Protein AF-A0A0B2UQG7-F1 (afdb_monomer_lite)

Structure (mmCIF, N/CA/C/O backbone):
data_AF-A0A0B2UQG7-F1
#
_entry.id   AF-A0A0B2UQG7-F1
#
loop_
_atom_site.group_PDB
_atom_site.id
_atom_site.type_symbol
_atom_site.label_atom_id
_atom_site.label_alt_id
_atom_site.label_comp_id
_atom_site.label_asym_id
_atom_site.label_entity_id
_atom_site.label_seq_id
_atom_site.pdbx_PDB_ins_code
_atom_site.Cartn_x
_atom_site.Cartn_y
_atom_site.Cartn_z
_atom_site.occupancy
_atom_site.B_iso_or_equiv
_atom_site.auth_seq_id
_atom_site.auth_comp_id
_atom_site.auth_asym_id
_atom_site.auth_atom_id
_atom_site.pdbx_PDB_model_num
ATOM 1 N N . MET A 1 1 ? -17.344 31.352 -11.990 1.00 41.94 1 MET A N 1
ATOM 2 C CA . MET A 1 1 ? -16.560 30.324 -12.705 1.00 41.94 1 MET A CA 1
ATOM 3 C C . MET A 1 1 ? -16.904 28.971 -12.105 1.00 41.94 1 MET A C 1
ATOM 5 O O . MET A 1 1 ? -16.376 28.617 -11.060 1.00 41.94 1 MET A O 1
ATOM 9 N N . ARG A 1 2 ? -17.919 28.301 -12.661 1.00 46.78 2 ARG A N 1
ATOM 10 C CA . ARG A 1 2 ? -18.437 27.028 -12.150 1.00 46.78 2 ARG A CA 1
ATOM 11 C C . ARG A 1 2 ? -17.899 25.891 -13.013 1.00 46.78 2 ARG A C 1
ATOM 13 O O . ARG A 1 2 ? -18.114 25.907 -14.210 1.00 46.78 2 ARG A O 1
ATOM 20 N N . SER A 1 3 ? -17.274 24.933 -12.335 1.00 51.06 3 SER A N 1
ATOM 21 C CA . SER A 1 3 ? -17.466 23.495 -12.530 1.00 51.06 3 SER A CA 1
ATOM 22 C C . SER A 1 3 ? -17.338 22.937 -13.951 1.00 51.06 3 SER A C 1
ATOM 24 O O . SER A 1 3 ? -18.332 22.558 -14.545 1.00 51.06 3 SER A O 1
ATOM 26 N N . ASP A 1 4 ? -16.099 22.717 -14.389 1.00 51.78 4 ASP A N 1
ATOM 27 C CA . ASP A 1 4 ? -15.770 21.671 -15.368 1.00 51.78 4 ASP A CA 1
ATOM 28 C C . ASP A 1 4 ? -14.674 20.764 -14.792 1.00 51.78 4 ASP A C 1
ATOM 30 O O . ASP A 1 4 ? -13.592 20.583 -15.349 1.00 51.78 4 ASP A O 1
ATOM 34 N N . ARG A 1 5 ? -14.913 20.209 -13.595 1.00 58.69 5 ARG A N 1
ATOM 35 C CA . ARG A 1 5 ? -14.012 19.196 -13.035 1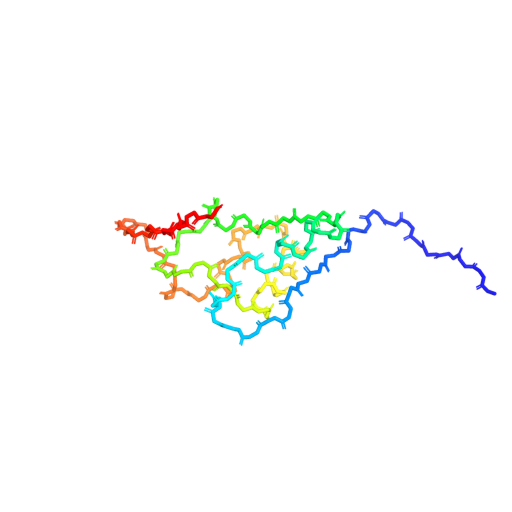.00 58.69 5 ARG A CA 1
ATOM 36 C C . ARG A 1 5 ? -14.399 17.845 -13.615 1.00 58.69 5 ARG A C 1
ATOM 38 O O . ARG A 1 5 ? -15.252 17.146 -13.079 1.00 58.69 5 ARG A O 1
ATOM 45 N N . LEU A 1 6 ? -13.775 17.546 -14.749 1.00 50.66 6 LEU A N 1
ATOM 46 C CA . LEU A 1 6 ? -13.571 16.234 -15.352 1.00 50.66 6 LEU A CA 1
ATOM 47 C C . LEU A 1 6 ? -13.916 15.074 -14.397 1.00 50.66 6 LEU A C 1
ATOM 49 O O . LEU A 1 6 ? -13.091 14.666 -13.576 1.00 50.66 6 LEU A O 1
ATOM 53 N N . LYS A 1 7 ? -15.133 14.532 -14.526 1.00 53.25 7 LYS A N 1
ATOM 54 C CA . LYS A 1 7 ? -15.535 13.248 -13.935 1.00 53.25 7 LYS A CA 1
ATOM 55 C C . LYS A 1 7 ? -14.827 12.116 -14.686 1.00 53.25 7 LYS A C 1
ATOM 57 O O . LYS A 1 7 ? -15.444 11.352 -15.416 1.00 53.25 7 LYS A O 1
ATOM 62 N N . ARG A 1 8 ? -13.506 12.027 -14.537 1.00 58.62 8 ARG A N 1
ATOM 63 C CA . ARG A 1 8 ? -12.831 10.730 -14.620 1.00 58.62 8 ARG A CA 1
ATOM 64 C C . ARG A 1 8 ? -13.177 10.003 -13.325 1.00 58.62 8 ARG A C 1
ATOM 66 O O . ARG A 1 8 ? -13.250 10.656 -12.287 1.00 58.62 8 ARG A O 1
ATOM 73 N N . ASN A 1 9 ? -13.420 8.699 -13.386 1.00 61.56 9 ASN A N 1
ATOM 74 C CA . ASN A 1 9 ? -13.668 7.846 -12.221 1.00 61.56 9 ASN A CA 1
ATOM 75 C C . ASN A 1 9 ? -12.403 7.796 -11.344 1.00 61.56 9 ASN A C 1
ATOM 77 O O . ASN A 1 9 ? -11.636 6.841 -11.382 1.00 61.56 9 ASN A O 1
ATOM 81 N N . ALA A 1 10 ? -12.117 8.897 -10.655 1.00 73.88 10 ALA A N 1
ATOM 82 C CA . ALA A 1 10 ? -10.911 9.109 -9.885 1.00 73.88 10 ALA A CA 1
ATOM 83 C C . ALA A 1 10 ? -11.185 8.650 -8.459 1.00 73.88 10 ALA A C 1
ATOM 85 O O . ALA A 1 10 ? -11.879 9.325 -7.699 1.00 73.88 10 ALA A O 1
ATOM 86 N N . ASN A 1 11 ? -10.631 7.496 -8.108 1.00 81.75 11 ASN A N 1
ATOM 87 C CA . ASN A 1 11 ? -10.559 7.087 -6.717 1.00 81.75 11 ASN A CA 1
ATOM 88 C C . ASN A 1 11 ? -9.542 7.989 -6.007 1.00 81.75 11 ASN A C 1
ATOM 90 O O . ASN A 1 11 ? -8.411 8.154 -6.467 1.00 81.75 11 ASN A O 1
ATOM 94 N N . LEU A 1 12 ? -9.965 8.600 -4.902 1.00 89.94 12 LEU A N 1
ATOM 95 C CA . LEU A 1 12 ? -9.097 9.364 -4.013 1.00 89.94 12 LEU A CA 1
ATOM 96 C C . LEU A 1 12 ? -8.554 8.406 -2.955 1.00 89.94 12 LEU A C 1
ATOM 98 O O . LEU A 1 12 ? -9.317 7.885 -2.145 1.00 89.94 12 LEU A O 1
ATOM 102 N N . TYR A 1 13 ? -7.246 8.171 -2.978 1.00 92.25 13 TYR A N 1
ATOM 103 C CA . TYR A 1 13 ? -6.577 7.318 -2.002 1.00 92.25 13 TYR A CA 1
ATOM 104 C C . TYR A 1 13 ? -5.995 8.161 -0.866 1.00 92.25 13 TYR A C 1
ATOM 106 O O . TYR A 1 13 ? -5.433 9.231 -1.098 1.00 92.25 13 TYR A O 1
ATOM 114 N N . VAL A 1 14 ? -6.116 7.659 0.362 1.00 94.62 14 VAL A N 1
ATOM 115 C CA . VAL A 1 14 ? -5.545 8.263 1.572 1.00 94.62 14 VAL A CA 1
ATOM 116 C C . VAL A 1 14 ? -4.484 7.315 2.126 1.00 94.62 14 VAL A C 1
ATOM 118 O O . VAL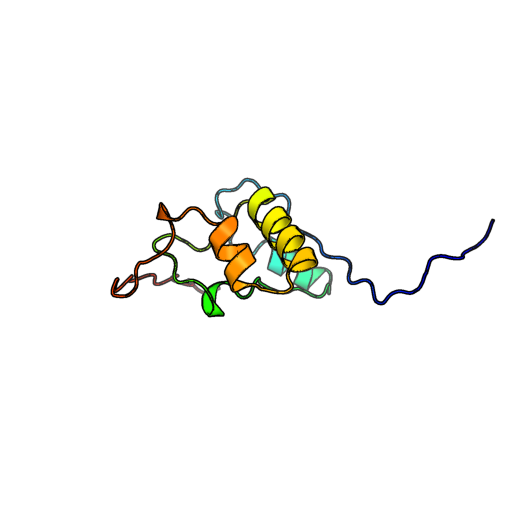 A 1 14 ? -4.733 6.118 2.252 1.00 94.62 14 VAL A O 1
ATOM 121 N N . ILE A 1 15 ? -3.308 7.845 2.471 1.00 94.94 15 ILE A N 1
ATOM 122 C CA . ILE A 1 15 ? -2.230 7.102 3.138 1.00 94.94 15 ILE A CA 1
ATOM 123 C C . ILE A 1 15 ? -2.099 7.648 4.562 1.00 94.94 15 ILE A C 1
ATOM 125 O O . ILE A 1 15 ? -1.985 8.858 4.754 1.00 94.94 15 ILE A O 1
ATOM 129 N N . GLY A 1 16 ? -2.120 6.767 5.564 1.00 93.25 16 GLY A N 1
ATOM 130 C CA . GLY A 1 16 ? -1.940 7.159 6.963 1.00 93.25 16 GLY A CA 1
ATOM 131 C C . GLY A 1 16 ? -0.535 7.710 7.217 1.00 93.25 16 GLY A C 1
ATOM 132 O O . GLY A 1 16 ? 0.449 6.995 7.050 1.00 93.25 16 GLY A O 1
ATOM 133 N N . GLY A 1 17 ? -0.438 8.973 7.633 1.00 92.25 17 GLY A N 1
ATOM 134 C CA . GLY A 1 17 ? 0.824 9.674 7.892 1.00 92.25 17 GLY A CA 1
ATOM 135 C C . GLY A 1 17 ? 1.426 9.396 9.274 1.00 92.25 17 GLY A C 1
ATOM 136 O O . GLY A 1 17 ? 1.651 10.337 10.028 1.00 92.25 17 GLY A O 1
ATOM 137 N N . LEU A 1 18 ? 1.644 8.126 9.630 1.00 90.88 18 LEU A N 1
ATOM 138 C CA . LEU A 1 18 ? 2.143 7.716 10.951 1.00 90.88 18 LEU A CA 1
ATOM 139 C C . LEU A 1 18 ? 3.617 7.275 10.903 1.00 90.88 18 LEU A C 1
ATOM 141 O O . LEU A 1 18 ? 4.030 6.545 10.003 1.00 90.88 18 LEU A O 1
ATOM 145 N N . LEU A 1 19 ? 4.400 7.689 11.905 1.00 86.69 19 LEU A N 1
ATOM 146 C CA . LEU A 1 19 ? 5.787 7.258 12.136 1.00 86.69 19 LEU A CA 1
ATOM 147 C C . LEU A 1 19 ? 5.897 6.566 13.499 1.00 86.69 19 LEU A C 1
ATOM 149 O O . LEU A 1 19 ? 6.484 7.089 14.439 1.00 86.69 19 LEU A O 1
ATOM 153 N N . ASP A 1 20 ? 5.283 5.395 13.616 1.00 89.00 20 ASP A N 1
ATOM 154 C CA . ASP A 1 20 ? 5.063 4.710 14.894 1.00 89.00 20 ASP A CA 1
ATOM 155 C C . ASP A 1 20 ? 5.753 3.336 14.979 1.00 89.00 20 ASP A C 1
ATOM 157 O O . ASP A 1 20 ? 5.544 2.599 15.942 1.00 89.00 20 ASP A O 1
ATOM 161 N N . HIS A 1 21 ? 6.525 2.956 13.953 1.00 87.00 21 HIS A N 1
ATOM 162 C CA . HIS A 1 21 ? 7.065 1.602 13.773 1.00 87.00 21 HIS A CA 1
ATOM 163 C C . HIS A 1 21 ? 5.993 0.491 13.854 1.00 87.00 21 HIS A C 1
ATOM 165 O O . HIS A 1 21 ? 6.309 -0.649 14.210 1.00 87.00 21 HIS A O 1
ATOM 171 N N . ASN A 1 22 ? 4.742 0.805 13.489 1.00 86.88 22 ASN A N 1
ATOM 172 C CA . ASN A 1 22 ? 3.571 -0.067 13.608 1.00 86.88 22 ASN A CA 1
ATOM 173 C C . ASN A 1 22 ? 3.305 -0.539 15.053 1.00 86.88 22 ASN A C 1
ATOM 175 O O . ASN A 1 22 ? 2.995 -1.711 15.291 1.00 86.88 22 ASN A O 1
ATOM 179 N N . SER A 1 23 ? 3.477 0.358 16.027 1.00 89.88 23 SER A N 1
ATOM 180 C CA . SER A 1 23 ? 3.113 0.124 17.431 1.00 89.88 23 SER A CA 1
ATOM 181 C C . SER A 1 23 ? 1.606 0.261 17.664 1.00 89.88 23 SER A C 1
ATOM 183 O O . SER A 1 23 ? 1.058 -0.449 18.506 1.00 89.88 23 SER A O 1
ATOM 185 N N . LEU A 1 24 ? 0.918 1.091 16.873 1.00 90.12 24 LEU A N 1
ATOM 186 C CA . LEU A 1 24 ? -0.531 1.295 16.917 1.00 90.12 24 LEU A CA 1
ATOM 187 C C . LEU A 1 24 ? -1.221 0.431 15.853 1.00 90.12 24 LEU A C 1
ATOM 189 O O . LEU A 1 24 ? -1.736 0.924 14.846 1.00 90.12 24 LEU A O 1
ATOM 193 N N . LYS A 1 25 ? -1.207 -0.892 16.065 1.00 90.44 25 LYS A N 1
ATOM 194 C CA . LYS A 1 25 ? -1.820 -1.857 15.140 1.00 90.44 25 LYS A CA 1
ATOM 195 C C . LYS A 1 25 ? -3.291 -1.507 14.896 1.00 90.44 25 LYS A C 1
ATOM 197 O O . LYS A 1 25 ? -4.044 -1.326 15.842 1.00 90.44 25 LYS A O 1
ATOM 202 N N . GLY A 1 26 ? -3.696 -1.450 13.629 1.00 92.94 26 GLY A N 1
ATOM 203 C CA . GLY A 1 26 ? -5.099 -1.259 13.251 1.00 92.94 26 GLY A CA 1
ATOM 204 C C . GLY A 1 26 ? -5.614 0.182 13.304 1.00 92.94 26 GLY A C 1
ATOM 205 O O . GLY A 1 26 ? -6.669 0.432 12.739 1.00 92.94 26 GLY A O 1
ATOM 206 N N . LEU A 1 27 ? -4.864 1.158 13.837 1.00 95.06 27 LEU A N 1
ATOM 207 C CA . LEU A 1 27 ? -5.378 2.521 14.051 1.00 95.06 27 LEU A CA 1
ATOM 208 C C . LEU A 1 27 ? -6.009 3.155 12.797 1.00 95.06 27 LEU A C 1
ATOM 210 O O . LEU A 1 27 ? -7.114 3.688 12.855 1.00 95.06 27 LEU A O 1
ATOM 214 N N . CYS A 1 28 ? -5.333 3.089 11.646 1.00 94.94 28 CYS A N 1
ATOM 215 C CA . CYS A 1 28 ? -5.874 3.639 10.398 1.00 94.94 28 CYS A CA 1
ATOM 216 C C . CYS A 1 28 ? -7.141 2.905 9.929 1.00 94.94 28 CYS A C 1
ATOM 218 O O . CYS A 1 28 ? -8.039 3.536 9.373 1.00 94.94 28 CYS A O 1
ATOM 220 N N . LEU A 1 29 ? -7.210 1.588 10.145 1.00 96.69 29 LEU A N 1
ATOM 221 C CA . LEU A 1 29 ? -8.376 0.772 9.809 1.00 96.69 29 LEU A CA 1
ATOM 222 C C . LEU A 1 29 ? -9.561 1.124 10.714 1.00 96.69 29 LEU A C 1
ATOM 224 O O . LEU A 1 29 ? -10.674 1.298 10.219 1.00 96.69 29 LEU A O 1
ATOM 228 N N . ASP A 1 30 ? -9.313 1.295 12.011 1.00 97.56 30 ASP A N 1
ATOM 229 C CA . ASP A 1 30 ? -10.331 1.666 12.993 1.00 97.56 30 ASP A CA 1
ATOM 230 C C . ASP A 1 30 ? -10.906 3.050 12.691 1.00 97.56 30 ASP A C 1
ATOM 232 O O . ASP A 1 30 ? -12.124 3.232 12.673 1.00 97.56 30 ASP A O 1
ATOM 236 N N . VAL A 1 31 ? -10.040 4.020 12.371 1.00 96.75 31 VAL A N 1
ATOM 237 C CA . VAL A 1 31 ? -10.460 5.363 11.948 1.00 96.75 31 VAL A CA 1
ATOM 238 C C . VAL A 1 31 ? -11.289 5.290 10.664 1.00 96.75 31 VAL A C 1
ATOM 240 O O . VAL A 1 31 ? -12.386 5.839 10.626 1.00 96.75 31 VAL A O 1
ATOM 243 N N . ALA A 1 32 ? -10.831 4.575 9.630 1.00 97.12 32 ALA A N 1
ATOM 244 C CA . ALA A 1 32 ? -11.588 4.442 8.382 1.00 97.12 32 ALA A CA 1
ATOM 245 C C . ALA A 1 32 ? -12.954 3.767 8.598 1.00 97.12 32 ALA A C 1
ATOM 247 O O . ALA A 1 32 ? -13.955 4.203 8.031 1.00 97.12 32 ALA A O 1
ATOM 248 N N . THR A 1 33 ? -13.012 2.747 9.457 1.00 97.69 33 THR A N 1
ATOM 249 C CA . THR A 1 33 ? -14.251 2.040 9.813 1.00 97.69 33 THR A CA 1
ATOM 250 C C . THR A 1 33 ? -15.218 2.958 10.553 1.00 97.69 33 THR A C 1
ATOM 252 O O . THR A 1 33 ? -16.393 3.042 10.188 1.00 97.69 33 THR A O 1
ATOM 255 N N . LYS A 1 34 ? -14.724 3.697 11.553 1.00 98.06 34 LYS A N 1
ATOM 256 C CA . LYS A 1 34 ? -15.507 4.669 12.324 1.00 98.06 34 LYS A CA 1
ATOM 257 C C . LYS A 1 34 ? -16.094 5.763 11.431 1.00 98.06 34 LYS A C 1
ATOM 259 O O . LYS A 1 34 ? -17.273 6.083 11.559 1.00 98.06 34 LYS A O 1
ATOM 264 N N . GLU A 1 35 ? -15.296 6.281 10.502 1.00 97.19 35 GLU A N 1
ATOM 265 C CA . GLU A 1 35 ? -15.705 7.325 9.554 1.00 97.19 35 GLU A CA 1
ATOM 266 C C . GLU A 1 35 ? -16.464 6.769 8.332 1.00 97.19 35 GLU A C 1
ATOM 268 O O . GLU A 1 35 ? -16.870 7.529 7.454 1.00 97.19 35 GLU A O 1
ATOM 273 N N . ARG A 1 36 ? -16.687 5.446 8.264 1.00 97.12 36 ARG A N 1
ATOM 274 C CA . ARG A 1 36 ? -17.365 4.748 7.153 1.00 97.12 36 ARG A CA 1
ATOM 275 C C . ARG A 1 36 ? -16.736 5.037 5.785 1.00 97.12 36 ARG A C 1
ATOM 277 O O . ARG A 1 36 ? -17.427 5.122 4.770 1.00 97.12 36 ARG A O 1
ATOM 284 N N . VAL A 1 37 ? -15.414 5.170 5.761 1.00 95.50 37 VAL A N 1
ATOM 285 C CA . VAL A 1 37 ? -14.620 5.356 4.548 1.00 95.50 37 VAL A CA 1
ATOM 286 C C . VAL A 1 37 ? -14.167 3.989 4.033 1.00 95.50 37 VAL A C 1
ATOM 288 O O . VAL A 1 37 ? -13.717 3.128 4.795 1.00 95.50 37 VAL A O 1
ATOM 291 N N . ALA A 1 38 ? -14.287 3.782 2.720 1.00 95.81 38 ALA A N 1
ATOM 292 C CA . ALA A 1 38 ? -13.783 2.577 2.074 1.00 95.81 38 ALA A CA 1
ATOM 293 C C . ALA A 1 38 ? -12.269 2.447 2.295 1.00 95.81 38 ALA A C 1
ATOM 295 O O . ALA A 1 38 ? -11.518 3.411 2.148 1.00 95.81 38 ALA A O 1
ATOM 296 N N . HIS A 1 39 ? -11.825 1.244 2.634 1.00 95.31 39 HIS A N 1
ATOM 297 C CA . HIS A 1 39 ? -10.436 0.948 2.951 1.00 95.31 39 HIS A CA 1
ATOM 298 C C . HIS A 1 39 ? -10.005 -0.336 2.245 1.00 95.31 39 HIS A C 1
ATOM 300 O O . HIS A 1 39 ? -10.818 -1.209 1.946 1.00 95.31 39 HIS A O 1
ATOM 306 N N . ALA A 1 40 ? -8.711 -0.441 1.966 1.00 94.81 40 ALA A N 1
ATOM 307 C CA . ALA A 1 40 ? -8.105 -1.601 1.333 1.00 94.81 40 ALA A CA 1
ATOM 308 C C . ALA A 1 40 ? -6.650 -1.738 1.791 1.00 94.81 40 ALA A C 1
ATOM 310 O O . ALA A 1 40 ? -6.047 -0.786 2.293 1.00 94.81 40 ALA A O 1
ATOM 311 N N . ARG A 1 41 ? -6.079 -2.926 1.589 1.00 94.38 41 ARG A N 1
ATOM 312 C CA . ARG A 1 41 ? -4.656 -3.207 1.792 1.00 94.38 41 ARG A CA 1
ATOM 313 C C . ARG A 1 41 ? -3.999 -3.453 0.437 1.00 94.38 41 ARG A C 1
ATOM 315 O O . ARG A 1 41 ? -4.632 -4.012 -0.453 1.00 94.38 41 ARG A O 1
ATOM 322 N N . LEU A 1 42 ? -2.729 -3.073 0.298 1.00 95.38 42 LEU A N 1
ATOM 323 C CA . LEU A 1 42 ? -1.930 -3.466 -0.864 1.00 95.38 42 LEU A CA 1
ATOM 324 C C . LEU A 1 42 ? -1.858 -5.002 -0.961 1.00 95.38 42 LEU A C 1
ATOM 326 O O . LEU A 1 42 ? -1.684 -5.655 0.075 1.00 95.38 42 LEU A O 1
ATOM 330 N N . PRO A 1 43 ? -1.933 -5.586 -2.169 1.00 95.25 43 PRO A N 1
ATOM 331 C CA . PRO A 1 43 ? -1.945 -7.036 -2.365 1.00 95.25 43 PRO A CA 1
ATOM 332 C C . PRO A 1 43 ? -0.542 -7.657 -2.241 1.00 95.25 43 PRO A C 1
ATOM 334 O O . 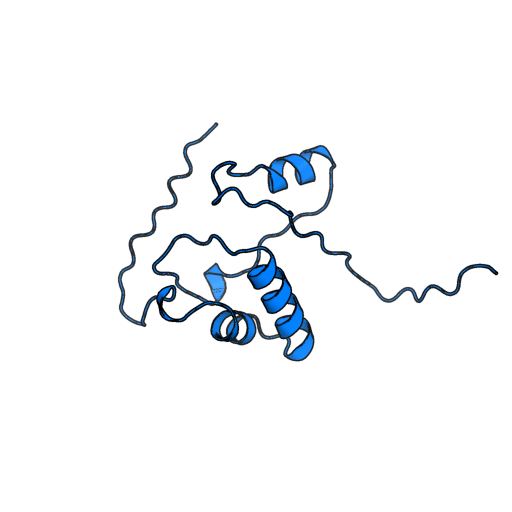PRO A 1 43 ? -0.161 -8.509 -3.022 1.00 95.25 43 PRO A O 1
ATOM 337 N N . ILE A 1 44 ? 0.273 -7.220 -1.277 1.00 92.81 44 ILE A N 1
ATOM 338 C CA . ILE A 1 44 ? 1.691 -7.612 -1.147 1.00 92.81 44 ILE A CA 1
ATOM 339 C C . ILE A 1 44 ? 1.850 -9.138 -1.087 1.00 92.81 44 ILE A C 1
ATOM 341 O O . ILE A 1 44 ? 2.744 -9.692 -1.719 1.00 92.81 44 ILE A O 1
ATOM 345 N N . ASP A 1 45 ? 0.954 -9.799 -0.354 1.00 90.44 45 ASP A N 1
ATOM 346 C CA . ASP A 1 45 ? 0.984 -11.243 -0.099 1.00 90.44 45 ASP A CA 1
ATOM 347 C C . ASP A 1 45 ? 0.816 -12.081 -1.367 1.00 90.44 45 ASP A C 1
ATOM 349 O O . ASP A 1 45 ? 1.302 -13.209 -1.415 1.00 90.44 45 ASP A O 1
ATOM 353 N N . ASP A 1 46 ? 0.174 -11.512 -2.386 1.00 92.81 46 ASP A N 1
ATOM 354 C CA . ASP A 1 46 ? -0.127 -12.200 -3.637 1.00 92.81 46 ASP A CA 1
ATOM 355 C C . ASP A 1 46 ? 1.077 -12.206 -4.595 1.00 92.81 46 ASP A C 1
ATOM 357 O O . ASP A 1 46 ? 1.131 -13.023 -5.512 1.00 92.81 46 ASP A O 1
ATOM 361 N N . TYR A 1 47 ? 2.054 -11.314 -4.389 1.00 92.50 47 TYR A N 1
ATOM 362 C CA . TYR A 1 47 ? 3.172 -11.113 -5.322 1.00 92.50 47 TYR A CA 1
ATOM 363 C C . TYR A 1 47 ? 4.549 -11.277 -4.684 1.00 92.50 47 TYR A C 1
ATOM 365 O O . TYR A 1 47 ? 5.506 -11.594 -5.387 1.00 92.50 47 TYR A O 1
ATOM 373 N N . VAL A 1 48 ? 4.680 -11.037 -3.375 1.00 88.12 48 VAL A N 1
ATOM 374 C CA . VAL A 1 48 ? 5.981 -10.953 -2.713 1.00 88.12 48 VAL A CA 1
ATOM 375 C C . VAL A 1 48 ? 5.968 -11.644 -1.357 1.00 88.12 48 VAL A C 1
ATOM 377 O O . VAL A 1 48 ? 5.225 -11.289 -0.441 1.00 88.12 48 VAL A O 1
ATOM 380 N N . ARG A 1 49 ? 6.902 -12.582 -1.176 1.00 89.56 49 ARG A N 1
ATOM 381 C CA . ARG A 1 49 ? 7.184 -13.172 0.132 1.00 89.56 49 ARG A CA 1
ATOM 382 C C . ARG A 1 49 ? 8.226 -12.326 0.858 1.00 89.56 49 ARG A C 1
ATOM 384 O O . ARG A 1 49 ? 9.344 -12.163 0.382 1.00 89.56 49 ARG A O 1
ATOM 391 N N . MET A 1 50 ? 7.875 -11.784 2.021 1.00 87.56 50 MET A N 1
ATOM 392 C CA . MET A 1 50 ? 8.807 -11.007 2.844 1.00 87.56 50 MET A CA 1
ATOM 393 C C . MET A 1 50 ? 9.482 -11.874 3.916 1.00 87.56 50 MET A C 1
ATOM 395 O O . MET A 1 50 ? 8.826 -12.694 4.553 1.00 87.56 50 MET A O 1
ATOM 399 N N . ARG A 1 51 ? 10.773 -11.626 4.171 1.00 86.44 51 ARG A N 1
ATOM 400 C CA . ARG A 1 51 ? 11.524 -12.128 5.344 1.00 86.44 51 ARG A CA 1
ATOM 401 C C . ARG A 1 51 ? 11.183 -11.378 6.624 1.00 86.44 51 ARG A C 1
ATOM 403 O O . ARG A 1 51 ? 11.295 -11.897 7.726 1.00 86.44 51 ARG A O 1
ATOM 410 N N . THR A 1 52 ? 10.833 -10.106 6.470 1.00 85.50 52 THR A N 1
ATOM 411 C CA . THR A 1 52 ? 10.543 -9.191 7.579 1.00 85.50 52 THR A CA 1
ATOM 412 C C . THR A 1 52 ? 9.048 -8.926 7.691 1.00 85.50 52 THR A C 1
ATOM 414 O O . THR A 1 52 ? 8.286 -9.239 6.779 1.00 85.50 52 THR A O 1
ATOM 417 N N . ARG A 1 53 ? 8.634 -8.254 8.771 1.00 86.12 53 ARG A N 1
ATOM 418 C CA . ARG A 1 53 ? 7.262 -7.748 8.917 1.00 86.12 53 ARG A CA 1
ATOM 419 C C . ARG A 1 53 ? 6.845 -6.930 7.692 1.00 86.12 53 ARG A C 1
ATOM 421 O O . ARG A 1 53 ? 7.650 -6.176 7.135 1.00 86.12 53 ARG A O 1
ATOM 428 N N . LYS A 1 54 ? 5.562 -7.006 7.346 1.00 87.31 54 LYS A N 1
ATOM 429 C CA . LYS A 1 54 ? 4.942 -6.342 6.187 1.00 87.31 54 LYS A CA 1
ATOM 430 C C . LYS A 1 54 ? 4.585 -4.877 6.461 1.00 87.31 54 LYS A C 1
ATOM 432 O O . LYS A 1 54 ? 3.540 -4.386 6.057 1.00 87.31 54 LYS A O 1
ATOM 437 N N . VAL A 1 55 ? 5.461 -4.178 7.179 1.00 88.56 55 VAL A N 1
ATOM 438 C CA . VAL A 1 55 ? 5.305 -2.753 7.488 1.00 88.56 55 VAL A CA 1
ATOM 439 C C . VAL A 1 55 ? 6.070 -1.955 6.439 1.00 88.56 55 VAL A C 1
ATOM 441 O O . VAL A 1 55 ? 7.287 -2.107 6.308 1.00 88.56 55 VAL A O 1
ATOM 444 N N . LEU A 1 56 ? 5.362 -1.143 5.663 1.00 92.69 56 LEU A N 1
ATOM 445 C CA . LEU A 1 56 ? 5.946 -0.229 4.683 1.00 92.69 56 LEU A CA 1
ATOM 446 C C . LEU A 1 56 ? 5.918 1.198 5.227 1.00 92.69 56 LEU A C 1
ATOM 448 O O . LEU A 1 56 ? 5.010 1.562 5.972 1.00 92.69 56 LEU A O 1
ATOM 452 N N . THR A 1 57 ? 6.910 2.006 4.863 1.00 93.44 57 THR A N 1
ATOM 453 C CA . THR A 1 57 ? 6.887 3.440 5.178 1.00 93.44 57 THR A CA 1
ATOM 454 C C . THR A 1 57 ? 5.917 4.177 4.253 1.00 93.44 57 THR A C 1
ATOM 456 O O . THR A 1 57 ? 5.589 3.694 3.169 1.00 93.44 57 THR A O 1
ATOM 459 N N . ILE A 1 58 ? 5.493 5.380 4.650 1.00 94.44 58 ILE A N 1
ATOM 460 C CA . ILE A 1 58 ? 4.599 6.236 3.849 1.00 94.44 58 ILE A CA 1
ATOM 461 C C . ILE A 1 58 ? 5.163 6.445 2.437 1.00 94.44 58 ILE A C 1
ATOM 463 O O . ILE A 1 58 ? 4.452 6.261 1.452 1.00 94.44 58 ILE A O 1
ATOM 467 N N . ASN A 1 59 ? 6.459 6.757 2.345 1.00 95.06 59 ASN A N 1
ATOM 468 C CA . ASN A 1 59 ? 7.138 6.977 1.068 1.00 95.06 59 ASN A CA 1
ATOM 469 C C . ASN A 1 59 ? 7.131 5.716 0.195 1.00 95.06 59 ASN A C 1
ATOM 471 O O . ASN A 1 59 ? 6.866 5.819 -0.995 1.00 95.06 59 ASN A O 1
ATOM 475 N N . GLN A 1 60 ? 7.348 4.531 0.780 1.00 95.62 60 GLN A N 1
ATOM 476 C CA . GLN A 1 60 ? 7.294 3.267 0.037 1.00 95.62 60 GLN A CA 1
ATOM 477 C C . GLN A 1 60 ? 5.895 2.995 -0.518 1.00 95.62 60 GLN A C 1
ATOM 479 O O . GLN A 1 60 ? 5.762 2.616 -1.674 1.00 95.62 60 GLN A O 1
ATOM 484 N N . VAL A 1 61 ? 4.844 3.208 0.282 1.00 96.56 61 VAL A N 1
ATOM 485 C CA . VAL A 1 61 ? 3.458 3.041 -0.186 1.00 96.56 61 VAL A CA 1
ATOM 486 C C . VAL A 1 61 ? 3.157 4.009 -1.329 1.00 96.56 61 VAL A C 1
ATOM 488 O O . VAL A 1 61 ? 2.596 3.600 -2.342 1.00 96.56 61 VAL A O 1
ATOM 491 N N . PHE A 1 62 ? 3.553 5.275 -1.187 1.00 96.56 62 PHE A N 1
ATOM 492 C CA . PHE A 1 62 ? 3.362 6.277 -2.232 1.00 96.56 62 PHE A CA 1
ATOM 493 C C . PHE A 1 62 ? 4.101 5.911 -3.527 1.00 96.56 62 PHE A C 1
ATOM 495 O O . PHE A 1 62 ? 3.503 5.956 -4.599 1.00 96.56 62 PHE A O 1
ATOM 502 N N . GLU A 1 63 ? 5.366 5.499 -3.435 1.00 97.25 63 GLU A N 1
ATOM 503 C CA . GLU A 1 63 ? 6.169 5.124 -4.602 1.00 97.25 63 GLU A CA 1
ATOM 504 C C . GLU A 1 63 ? 5.630 3.865 -5.295 1.00 97.25 63 GLU A C 1
ATOM 506 O O . GLU A 1 63 ? 5.540 3.844 -6.517 1.00 97.25 63 GLU A O 1
ATOM 511 N N . ILE A 1 64 ? 5.169 2.859 -4.541 1.00 97.12 64 ILE A N 1
ATOM 512 C CA . ILE A 1 64 ? 4.503 1.672 -5.109 1.00 97.12 64 ILE A CA 1
ATOM 513 C C . ILE A 1 64 ? 3.268 2.078 -5.915 1.00 97.12 64 ILE A C 1
ATOM 515 O O . ILE A 1 64 ? 3.079 1.606 -7.035 1.00 97.12 64 ILE A O 1
ATOM 519 N N . LEU A 1 65 ? 2.418 2.946 -5.355 1.00 95.69 65 LEU A N 1
ATOM 520 C CA . LEU A 1 65 ? 1.225 3.416 -6.057 1.00 95.69 65 LEU A CA 1
ATOM 521 C C . LEU A 1 65 ? 1.604 4.197 -7.317 1.00 95.69 65 LEU A C 1
ATOM 523 O O . LEU A 1 65 ? 0.994 3.975 -8.358 1.00 95.69 65 LEU A O 1
ATOM 527 N N . LEU A 1 66 ? 2.624 5.057 -7.244 1.00 95.38 66 LEU A N 1
ATOM 528 C CA . LEU A 1 66 ? 3.137 5.792 -8.399 1.00 95.38 66 LEU A CA 1
ATOM 529 C C . LEU A 1 66 ? 3.596 4.833 -9.508 1.00 95.38 66 LEU A C 1
ATOM 531 O O . LEU A 1 66 ? 3.097 4.927 -10.626 1.00 95.38 66 LEU A O 1
ATOM 535 N N . ARG A 1 67 ? 4.451 3.854 -9.197 1.00 96.81 67 ARG A N 1
ATOM 536 C CA . ARG A 1 67 ? 4.932 2.875 -10.188 1.00 96.81 67 ARG A CA 1
ATOM 537 C C . ARG A 1 67 ? 3.800 2.035 -10.767 1.00 96.81 67 ARG A C 1
ATOM 539 O O . ARG A 1 67 ? 3.735 1.855 -11.979 1.00 96.81 67 ARG A O 1
ATOM 546 N N . TYR A 1 68 ? 2.837 1.621 -9.944 1.00 95.56 68 TYR A N 1
ATOM 547 C CA . TYR A 1 68 ? 1.652 0.913 -10.431 1.00 95.56 68 TYR A CA 1
ATOM 548 C C . TYR A 1 68 ? 0.825 1.746 -11.426 1.00 95.56 68 TYR A C 1
ATOM 550 O O . TYR A 1 68 ? 0.222 1.189 -12.345 1.00 95.56 68 TYR A O 1
ATOM 558 N N . THR A 1 69 ? 0.781 3.077 -11.283 1.00 92.38 69 THR A N 1
ATOM 559 C CA . THR A 1 69 ? 0.098 3.924 -12.279 1.00 92.38 69 THR A CA 1
ATOM 560 C C . THR A 1 69 ? 0.819 3.991 -13.623 1.00 92.38 69 THR A C 1
ATOM 562 O O . THR A 1 69 ? 0.174 4.298 -14.621 1.00 92.38 69 THR A O 1
ATOM 565 N N . GLU A 1 70 ? 2.116 3.687 -13.663 1.00 93.00 70 GLU A N 1
ATOM 566 C CA . GLU A 1 70 ? 2.927 3.701 -14.884 1.00 93.00 70 GLU A CA 1
ATOM 567 C C . GLU A 1 70 ? 2.866 2.360 -15.627 1.00 93.00 70 GLU A C 1
ATOM 569 O O . GLU A 1 70 ? 2.739 2.340 -16.849 1.00 93.00 70 GLU A O 1
ATOM 574 N N . ASN A 1 71 ? 2.943 1.239 -14.899 1.00 91.25 71 ASN A N 1
ATOM 575 C CA . ASN A 1 71 ? 3.121 -0.098 -15.483 1.00 91.25 71 ASN A CA 1
ATOM 576 C C . ASN A 1 71 ? 1.952 -1.072 -15.242 1.00 91.25 71 ASN A C 1
ATOM 578 O O . ASN A 1 71 ? 1.917 -2.138 -15.853 1.00 91.25 71 ASN A O 1
ATOM 582 N N . HIS A 1 72 ? 1.005 -0.730 -14.361 1.00 94.31 72 HIS A N 1
ATOM 583 C CA . HIS A 1 72 ? -0.116 -1.583 -13.943 1.00 94.31 72 HIS A CA 1
ATOM 584 C C . HIS A 1 72 ? 0.288 -2.983 -13.443 1.00 94.31 72 HIS A C 1
ATOM 586 O O . HIS A 1 72 ? -0.504 -3.924 -13.500 1.00 94.31 72 HIS A O 1
ATOM 592 N N . SER A 1 73 ? 1.505 -3.117 -12.911 1.00 96.38 73 SER A N 1
ATOM 593 C CA . SER A 1 73 ? 2.069 -4.373 -12.420 1.00 96.38 73 SER A CA 1
ATOM 594 C C . SER A 1 73 ? 2.437 -4.242 -10.948 1.00 96.38 73 SER A C 1
ATOM 596 O O . SER A 1 73 ? 3.393 -3.561 -10.576 1.00 96.38 73 SER A O 1
ATOM 598 N N . TRP A 1 74 ? 1.671 -4.912 -10.082 1.00 96.12 74 TRP A N 1
ATOM 599 C CA . TRP A 1 74 ? 1.967 -4.952 -8.647 1.00 96.12 74 TRP A CA 1
ATOM 600 C C . TRP A 1 74 ? 3.321 -5.593 -8.368 1.00 96.12 74 TRP A C 1
ATOM 602 O O . TRP A 1 74 ? 4.078 -5.072 -7.555 1.00 96.12 74 TRP A O 1
ATOM 612 N N . LYS A 1 75 ? 3.638 -6.691 -9.064 1.00 94.75 75 LYS A N 1
ATOM 613 C CA . LYS A 1 75 ? 4.909 -7.399 -8.907 1.00 94.75 75 LYS A CA 1
ATOM 614 C C . LYS A 1 75 ? 6.094 -6.469 -9.162 1.00 94.75 75 LYS A C 1
ATOM 616 O O . LYS A 1 75 ? 6.965 -6.363 -8.307 1.00 94.75 75 LYS A O 1
ATOM 621 N N . ASP A 1 76 ? 6.087 -5.759 -10.289 1.00 95.50 76 ASP A N 1
ATOM 622 C CA . ASP A 1 76 ? 7.205 -4.889 -10.661 1.00 95.50 76 ASP A CA 1
ATOM 623 C C . ASP A 1 76 ? 7.306 -3.681 -9.723 1.00 95.50 76 ASP A C 1
ATOM 625 O O . ASP A 1 76 ? 8.396 -3.346 -9.264 1.00 95.50 76 ASP A O 1
ATOM 629 N N . ALA A 1 77 ? 6.170 -3.077 -9.351 1.00 97.19 77 ALA A N 1
ATOM 630 C CA . ALA A 1 77 ? 6.146 -1.983 -8.379 1.00 97.19 77 ALA A CA 1
ATOM 631 C C . ALA A 1 77 ? 6.705 -2.410 -7.008 1.00 97.19 77 ALA A C 1
ATOM 633 O O . ALA A 1 77 ? 7.429 -1.654 -6.357 1.00 97.19 77 ALA A O 1
ATOM 634 N N . PHE A 1 78 ? 6.390 -3.626 -6.558 1.00 95.75 78 PHE A N 1
ATOM 635 C CA . PHE A 1 78 ? 6.922 -4.164 -5.312 1.00 95.75 78 PHE A CA 1
ATOM 636 C C . PHE A 1 78 ? 8.413 -4.495 -5.404 1.00 95.75 78 PHE A C 1
ATOM 638 O O . PHE A 1 78 ? 9.154 -4.115 -4.497 1.00 95.75 78 PHE A O 1
ATOM 645 N N . ASP A 1 79 ? 8.852 -5.159 -6.475 1.00 93.44 79 ASP A N 1
ATOM 646 C CA . ASP A 1 79 ? 10.253 -5.544 -6.685 1.00 93.44 79 ASP A CA 1
ATOM 647 C C . ASP A 1 79 ? 11.183 -4.326 -6.780 1.00 93.44 79 ASP A C 1
ATOM 649 O O . ASP A 1 79 ? 12.343 -4.389 -6.364 1.00 93.44 79 ASP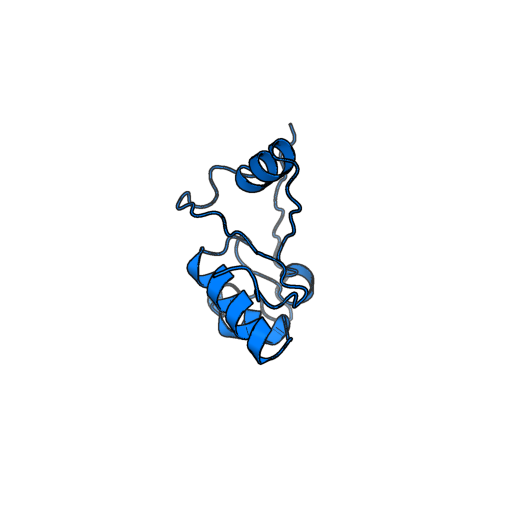 A O 1
ATOM 653 N N . GLU A 1 80 ? 10.676 -3.209 -7.302 1.00 94.94 80 GLU A N 1
ATOM 654 C CA . GLU A 1 80 ? 11.447 -1.982 -7.466 1.00 94.94 80 GLU A CA 1
ATOM 655 C C . GLU A 1 80 ? 11.562 -1.164 -6.170 1.00 94.94 80 GLU A C 1
ATOM 657 O O . GLU A 1 80 ? 12.631 -0.635 -5.859 1.00 94.94 80 GLU A O 1
ATOM 662 N N . VAL A 1 81 ? 10.484 -1.079 -5.381 1.00 96.06 81 VAL A N 1
ATOM 663 C CA . VAL A 1 81 ? 10.430 -0.208 -4.192 1.00 96.06 81 VAL A CA 1
ATOM 664 C C . VAL A 1 81 ? 10.835 -0.933 -2.906 1.00 96.06 81 VAL A C 1
ATOM 666 O O . VAL A 1 81 ? 11.402 -0.327 -1.987 1.00 96.06 81 VAL A O 1
ATOM 669 N N . ILE A 1 82 ? 10.538 -2.230 -2.783 1.00 94.00 82 ILE A N 1
ATOM 670 C CA . ILE A 1 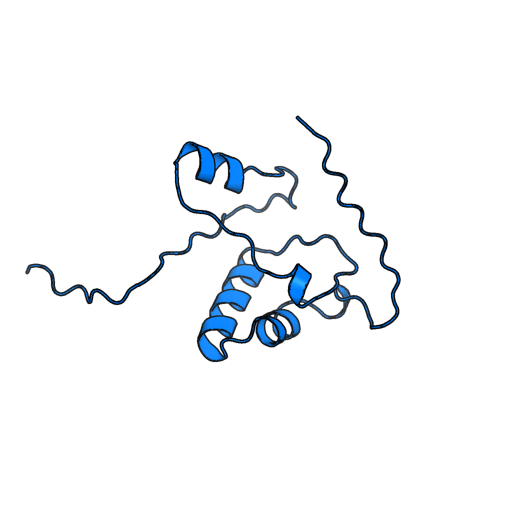82 ? 10.839 -2.987 -1.566 1.00 94.00 82 ILE A CA 1
ATOM 671 C C . ILE A 1 82 ? 12.296 -3.469 -1.624 1.00 94.00 82 ILE A C 1
ATOM 673 O O . ILE A 1 82 ? 12.667 -4.238 -2.507 1.00 94.00 82 ILE A O 1
ATOM 677 N N . PRO A 1 83 ? 13.147 -3.101 -0.645 1.00 91.94 83 PRO A N 1
ATOM 678 C CA . PRO A 1 83 ? 14.544 -3.518 -0.652 1.00 91.94 83 PRO A CA 1
ATOM 679 C C . PRO A 1 83 ? 14.695 -5.044 -0.665 1.00 91.94 83 PRO A C 1
ATOM 681 O O . PRO A 1 83 ? 14.157 -5.712 0.220 1.00 91.94 83 PRO A O 1
ATOM 684 N N . LYS A 1 84 ? 15.528 -5.579 -1.570 1.00 90.06 84 LYS A N 1
ATOM 685 C CA . LYS A 1 84 ? 15.774 -7.030 -1.738 1.00 90.06 84 LYS A CA 1
ATOM 686 C C . LYS A 1 84 ? 16.067 -7.776 -0.434 1.00 90.06 84 LYS A C 1
ATOM 688 O O . LYS A 1 84 ? 15.578 -8.875 -0.229 1.00 90.06 84 LYS A O 1
ATOM 693 N N . ARG A 1 85 ? 16.786 -7.153 0.508 1.00 90.25 85 ARG A N 1
ATOM 694 C CA . ARG A 1 85 ? 17.074 -7.729 1.841 1.00 90.25 85 ARG A CA 1
ATOM 695 C C . ARG A 1 85 ? 15.829 -8.064 2.679 1.00 90.25 85 ARG A C 1
ATOM 697 O O . ARG A 1 85 ? 15.935 -8.792 3.659 1.00 90.25 85 ARG A O 1
ATOM 704 N N . ARG A 1 86 ? 14.674 -7.474 2.355 1.00 89.12 86 ARG A N 1
ATOM 705 C CA . ARG A 1 86 ? 13.382 -7.739 3.004 1.00 89.12 86 ARG A CA 1
ATOM 706 C C . ARG A 1 86 ? 12.583 -8.827 2.296 1.00 89.12 86 ARG A C 1
ATOM 708 O O . ARG A 1 86 ? 11.593 -9.281 2.866 1.00 89.12 86 ARG A O 1
ATOM 715 N N . LEU A 1 87 ? 12.990 -9.213 1.092 1.00 87.38 87 LEU A N 1
ATOM 716 C CA . LEU A 1 87 ? 12.354 -10.243 0.284 1.00 87.38 87 LEU A CA 1
ATOM 717 C C . LEU A 1 87 ? 12.939 -11.608 0.649 1.00 87.38 87 LEU A C 1
ATOM 719 O O . LEU A 1 87 ? 14.118 -11.720 0.991 1.00 87.38 87 LEU A O 1
ATOM 723 N N . ALA A 1 88 ? 12.092 -12.627 0.639 1.00 84.88 88 ALA A N 1
ATOM 724 C CA . ALA A 1 88 ? 12.501 -14.016 0.768 1.00 84.88 88 ALA A CA 1
ATOM 725 C C . ALA A 1 88 ? 12.933 -14.542 -0.602 1.00 84.88 88 ALA A C 1
ATOM 727 O O . ALA A 1 88 ? 12.342 -14.180 -1.619 1.00 84.88 88 ALA A O 1
ATOM 728 N N . GLU A 1 89 ? 13.958 -15.388 -0.625 1.00 77.62 89 GLU A N 1
ATOM 729 C CA . GLU A 1 89 ? 14.351 -16.089 -1.847 1.00 77.62 89 GLU A CA 1
ATOM 730 C C . GLU A 1 89 ? 13.426 -17.284 -2.099 1.00 77.62 89 GLU A C 1
ATOM 732 O O . GLU A 1 89 ? 12.816 -17.831 -1.171 1.00 77.62 89 GLU A O 1
ATOM 737 N N . GLU A 1 90 ? 13.322 -17.703 -3.360 1.00 61.72 90 GLU A N 1
ATOM 738 C CA . GLU A 1 90 ? 12.618 -18.930 -3.729 1.00 61.72 90 GLU A CA 1
ATOM 739 C C . GLU A 1 90 ? 13.291 -20.127 -3.037 1.00 61.72 90 GLU A C 1
ATOM 741 O O . GLU A 1 90 ? 14.406 -20.517 -3.368 1.00 61.72 90 GLU A O 1
ATOM 746 N N . GLY A 1 91 ? 12.624 -20.678 -2.016 1.00 59.78 91 GLY A N 1
ATOM 747 C CA . GLY A 1 91 ? 13.135 -21.775 -1.181 1.00 59.78 91 GLY A CA 1
ATOM 748 C C . GLY A 1 91 ? 13.292 -21.433 0.305 1.00 59.78 91 GLY A C 1
ATOM 749 O O . GLY A 1 91 ? 13.436 -22.341 1.124 1.00 59.78 91 GLY A O 1
ATOM 750 N N . ASP A 1 92 ? 13.191 -20.156 0.681 1.00 61.81 92 ASP A N 1
ATOM 751 C CA . ASP A 1 92 ? 13.268 -19.723 2.077 1.00 61.81 92 ASP A CA 1
ATOM 752 C C . ASP A 1 92 ? 11.939 -20.006 2.806 1.00 61.81 92 ASP A C 1
ATOM 754 O O . ASP A 1 92 ? 10.890 -19.409 2.524 1.00 61.81 92 ASP A O 1
ATOM 758 N N . LYS A 1 93 ? 11.953 -20.957 3.749 1.00 52.47 93 LYS A N 1
ATOM 759 C CA . LYS A 1 93 ? 10.808 -21.270 4.617 1.00 52.47 93 LYS A CA 1
ATOM 760 C C . LYS A 1 93 ? 10.693 -20.206 5.715 1.00 52.47 93 LYS A C 1
ATOM 762 O O . LYS A 1 93 ? 10.964 -20.471 6.876 1.00 52.47 93 LYS A O 1
ATOM 767 N N . GLY A 1 94 ? 10.298 -18.990 5.346 1.00 51.69 94 GLY A N 1
ATOM 768 C CA . GLY A 1 94 ? 10.046 -17.926 6.318 1.00 51.69 94 GLY A CA 1
ATOM 769 C C . GLY A 1 94 ? 8.807 -18.228 7.167 1.00 51.69 94 GLY A C 1
ATOM 770 O O . GLY A 1 94 ? 7.690 -18.199 6.640 1.00 51.69 94 GLY A O 1
ATOM 771 N N . GLU A 1 95 ? 9.018 -18.504 8.456 1.00 50.59 95 GLU A N 1
ATOM 772 C CA . GLU A 1 95 ? 8.017 -18.481 9.529 1.00 50.59 95 GLU A CA 1
ATOM 773 C C . GLU A 1 95 ? 7.729 -17.020 9.897 1.00 50.59 95 GLU A C 1
ATOM 775 O O . GLU A 1 95 ? 8.509 -16.349 10.570 1.00 50.59 95 GLU A O 1
ATOM 780 N N . GLY A 1 96 ? 6.615 -16.495 9.399 1.00 49.47 96 GLY A N 1
ATOM 781 C CA . GLY A 1 96 ? 6.129 -15.157 9.718 1.00 49.47 96 GLY A CA 1
ATOM 782 C C . GLY A 1 96 ? 4.715 -15.238 10.267 1.00 49.47 96 GLY A C 1
ATOM 783 O O . GLY A 1 96 ? 3.791 -14.756 9.618 1.00 49.47 96 GLY A O 1
ATOM 784 N N . GLU A 1 97 ? 4.540 -15.882 11.424 1.00 45.97 97 GLU A N 1
ATOM 785 C CA . GLU A 1 97 ? 3.301 -15.770 12.196 1.00 45.97 97 GLU A CA 1
ATOM 786 C C . GLU A 1 97 ? 3.136 -14.315 12.648 1.00 45.97 97 GLU A C 1
ATOM 788 O O . GLU A 1 97 ? 3.722 -13.868 13.637 1.00 45.97 97 GLU A O 1
ATOM 793 N N . ASP A 1 98 ? 2.315 -13.558 11.924 1.00 51.62 98 ASP A N 1
ATOM 794 C CA . ASP A 1 98 ? 1.720 -12.347 12.468 1.00 51.62 98 ASP A CA 1
ATOM 795 C C . ASP A 1 98 ? 0.678 -12.807 13.492 1.00 51.62 98 ASP A C 1
ATOM 797 O O . ASP A 1 98 ? -0.463 -13.116 13.153 1.00 51.62 98 ASP A O 1
ATOM 801 N N . ARG A 1 99 ? 1.102 -12.968 14.752 1.00 45.50 99 ARG A N 1
ATOM 802 C CA . ARG A 1 99 ? 0.190 -13.257 15.862 1.00 45.50 99 ARG A CA 1
ATOM 803 C C . ARG A 1 99 ? -0.751 -12.066 16.024 1.00 45.50 99 ARG A C 1
ATOM 805 O O . ARG A 1 99 ? -0.446 -11.090 16.718 1.00 45.50 99 ARG A O 1
ATOM 812 N N . SER A 1 100 ? -1.898 -12.152 15.363 1.00 45.12 100 SER A N 1
ATOM 813 C CA . SER A 1 100 ? -3.100 -11.401 15.686 1.00 45.12 100 SER A CA 1
ATOM 814 C C . SER A 1 100 ? -3.577 -11.862 17.064 1.00 45.12 100 SER A C 1
ATOM 816 O O . SER A 1 100 ? -4.292 -12.852 17.194 1.00 45.12 100 SER A O 1
ATOM 818 N N . GLY A 1 101 ? -3.108 -11.177 18.108 1.00 38.41 101 GLY A N 1
ATOM 819 C CA . GLY A 1 101 ? -3.749 -11.201 19.416 1.00 38.41 101 GLY A CA 1
ATOM 820 C C . GLY A 1 101 ? -5.094 -10.498 19.293 1.00 38.41 101 GLY A C 1
ATOM 821 O O . GLY A 1 101 ? -5.139 -9.349 18.854 1.00 38.41 101 GLY A O 1
ATOM 822 N N . GLY A 1 102 ? -6.157 -11.235 19.602 1.00 37.31 102 GLY A N 1
ATOM 823 C CA . GLY A 1 102 ? -7.527 -10.755 19.553 1.00 37.31 102 GLY A CA 1
ATOM 824 C C . GLY A 1 102 ? -7.825 -9.657 20.571 1.00 37.31 102 GLY A C 1
ATOM 825 O O . GLY A 1 102 ? -7.178 -9.549 21.616 1.00 37.31 102 GLY A O 1
ATOM 826 N N . GLY A 1 103 ? -8.849 -8.889 20.224 1.00 31.61 103 GLY A N 1
ATOM 827 C CA . GLY A 1 103 ? -9.739 -8.155 21.110 1.00 31.61 103 GLY A CA 1
ATOM 828 C C . GLY A 1 103 ? -11.148 -8.368 20.586 1.00 31.61 103 GLY A C 1
ATOM 829 O O . GLY A 1 103 ? -11.300 -8.290 19.345 1.00 31.61 103 GLY A O 1
#

Secondary structure (DSSP, 8-state):
-------------------STT-STTHHHHHHHHTT-------HHHH--BSS-SPPPHHHHHHHHHHHHHH--HHHHHHHHS-GGGBPPTT------------

pLDDT: mean 83.06, std 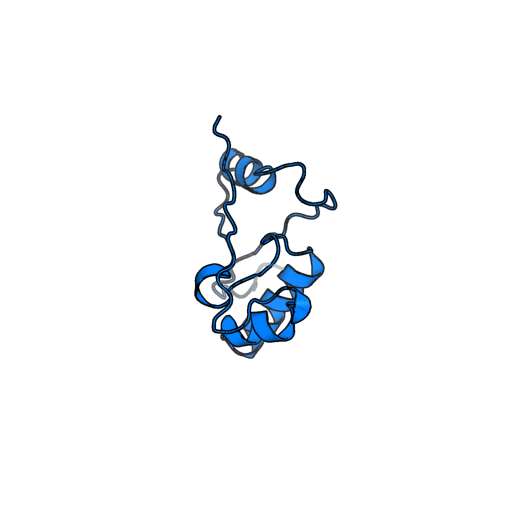18.39, range [31.61, 98.06]

Radius of gyration: 16.68 Å; chains: 1; bounding box: 36×52×37 Å

Sequence (103 aa):
MRSDRLKRNANLYVIGGLLDHNSLKGLCLDVATKERVAHARLPIDDYVRMRTRKVLTINQVFEILLRYTENHSWKDAFDEVIPKRRLAEEGDKGEGEDRSGGG

Organism: Toxocara canis (NCBI:txid6265)

InterPro domains:
  IPR007356 tRNA (guanine(9)-N1)-methyltransferase, eukaryotic [PF27710] (10-86)
  IPR007356 tRNA (guanine(9)-N1)-methyltransferase, eukaryotic [PTHR13563] (11-95)
  IPR028564 tRNA methyltransferase TRM10-type domain [PS51675] (1-89)
  IPR038459 tRNA methyltransferase TRM10-type domain superfamily [G3DSA:3.40.1280.30] (4-86)

Foldseek 3Di:
DDDPPDPDVDDDDDDDQDDDQCPPPCPVVVVCVVVVHDDDDQPCVVQFAFLDDPDDHSVLVVQLVVVCVVPVDSNVSCVVRPDPNGTDDDPDPRDDPPPPDDD